Protein AF-A0A661PYV4-F1 (afdb_monomer_lite)

Radius of gyration: 21.9 Å; chains: 1; bounding box: 46×22×56 Å

Structure (mmCIF, N/CA/C/O backbone):
data_AF-A0A661PYV4-F1
#
_entry.id   AF-A0A661PYV4-F1
#
loop_
_atom_site.group_PDB
_atom_site.id
_atom_site.type_symbol
_atom_site.label_atom_id
_atom_site.label_alt_id
_atom_site.label_comp_id
_atom_site.label_asym_id
_atom_site.label_entity_id
_atom_site.label_seq_id
_atom_site.pdbx_PDB_ins_code
_atom_site.Cartn_x
_atom_site.Cartn_y
_atom_site.Cartn_z
_atom_site.occupancy
_atom_site.B_iso_or_equiv
_atom_site.auth_seq_id
_atom_site.auth_comp_id
_atom_site.auth_asym_id
_atom_site.auth_atom_id
_atom_site.pdbx_PDB_model_num
ATOM 1 N N . MET A 1 1 ? 28.436 -16.785 -33.318 1.00 52.97 1 MET A N 1
ATOM 2 C CA . MET A 1 1 ? 27.994 -16.240 -32.014 1.00 52.97 1 MET A CA 1
ATOM 3 C C . MET A 1 1 ? 27.663 -14.752 -32.185 1.00 52.97 1 MET A C 1
ATOM 5 O O . MET A 1 1 ? 28.405 -13.921 -31.695 1.00 52.97 1 MET A O 1
ATOM 9 N N . GLU A 1 2 ? 26.594 -14.398 -32.916 1.00 59.75 2 GLU A N 1
ATOM 10 C CA . GLU A 1 2 ? 26.408 -13.008 -33.413 1.00 59.75 2 GLU A CA 1
ATOM 11 C C . GLU A 1 2 ? 25.023 -12.376 -33.170 1.00 59.75 2 GLU A C 1
ATOM 13 O O . GLU A 1 2 ? 24.785 -11.262 -33.608 1.00 59.75 2 GLU A O 1
ATOM 18 N N . ASN A 1 3 ? 24.107 -13.013 -32.428 1.00 64.06 3 ASN A N 1
ATOM 19 C CA . ASN A 1 3 ? 22.736 -12.482 -32.264 1.00 64.06 3 ASN A CA 1
ATOM 20 C C . ASN A 1 3 ? 22.256 -12.327 -30.810 1.00 64.06 3 ASN A C 1
ATOM 22 O O . ASN A 1 3 ? 21.072 -12.110 -30.568 1.00 64.06 3 ASN A O 1
ATOM 26 N N . VAL A 1 4 ? 23.150 -12.415 -29.821 1.00 74.38 4 VAL A N 1
ATOM 27 C CA . VAL A 1 4 ? 22.762 -12.327 -28.398 1.00 74.38 4 VAL A CA 1
ATOM 28 C C . VAL A 1 4 ? 22.480 -10.893 -27.941 1.00 74.38 4 VAL A C 1
ATOM 30 O O . VAL A 1 4 ? 21.531 -10.676 -27.197 1.00 74.38 4 VAL A O 1
ATOM 33 N N . LEU A 1 5 ? 23.246 -9.912 -28.430 1.00 75.19 5 LEU A N 1
ATOM 34 C CA . LEU A 1 5 ? 23.076 -8.493 -28.094 1.00 75.19 5 LEU A CA 1
ATOM 35 C C . LEU A 1 5 ? 21.707 -7.917 -28.513 1.00 75.19 5 LEU A C 1
ATOM 37 O O . LEU A 1 5 ? 21.015 -7.380 -27.646 1.00 75.19 5 LEU A O 1
ATOM 41 N N . PRO A 1 6 ? 21.263 -8.044 -29.782 1.00 78.12 6 PRO A N 1
ATOM 42 C CA . PRO A 1 6 ? 19.981 -7.472 -30.206 1.00 78.12 6 PRO A CA 1
ATOM 43 C C . PRO A 1 6 ? 18.785 -8.164 -29.537 1.00 78.12 6 PRO A C 1
ATOM 45 O O . PRO A 1 6 ? 17.818 -7.504 -29.163 1.00 78.12 6 PRO A O 1
ATOM 48 N N . LYS A 1 7 ? 18.880 -9.479 -29.293 1.00 77.62 7 LYS A N 1
ATOM 49 C CA . LYS A 1 7 ? 17.850 -10.254 -28.587 1.00 77.62 7 LYS A CA 1
ATOM 50 C C . LYS A 1 7 ? 17.683 -9.791 -27.137 1.00 77.62 7 LYS A C 1
ATOM 52 O O . LYS A 1 7 ? 16.563 -9.697 -26.642 1.00 77.62 7 LYS A O 1
ATOM 57 N N . LEU A 1 8 ? 18.791 -9.486 -26.457 1.00 80.00 8 LEU A N 1
ATOM 58 C CA . LEU A 1 8 ? 18.774 -8.986 -25.081 1.00 80.00 8 LEU A CA 1
ATOM 59 C C . LEU A 1 8 ? 18.109 -7.607 -24.992 1.00 80.00 8 LEU A C 1
ATOM 61 O O . LEU A 1 8 ? 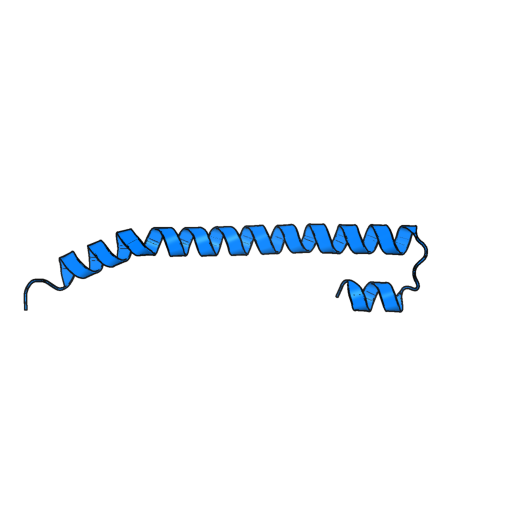17.327 -7.358 -24.079 1.00 80.00 8 LEU A O 1
ATOM 65 N N . GLN A 1 9 ? 18.394 -6.727 -25.954 1.00 79.19 9 GLN A N 1
ATOM 66 C CA . GLN A 1 9 ? 17.803 -5.392 -26.016 1.00 79.19 9 GLN A CA 1
ATOM 67 C C . GLN A 1 9 ? 16.290 -5.453 -26.261 1.00 79.19 9 GLN A C 1
ATOM 69 O O . GLN A 1 9 ? 15.544 -4.737 -25.600 1.00 79.19 9 GLN A O 1
ATOM 74 N N . GLU A 1 10 ? 15.837 -6.342 -27.148 1.00 81.06 10 GLU A N 1
ATOM 75 C CA . GLU A 1 10 ? 14.413 -6.596 -27.401 1.00 81.06 10 GLU A CA 1
ATOM 76 C C . GLU A 1 10 ? 13.695 -7.133 -26.148 1.00 81.06 10 GLU A C 1
ATOM 78 O O . GLU A 1 10 ? 12.610 -6.679 -25.792 1.00 81.06 10 GLU A O 1
ATOM 83 N N . LEU A 1 11 ? 14.327 -8.049 -25.409 1.00 81.62 11 LEU A N 1
ATOM 84 C CA . LEU A 1 11 ? 13.790 -8.555 -24.144 1.00 81.62 11 LEU A CA 1
ATOM 85 C C . LEU A 1 11 ? 13.682 -7.440 -23.090 1.00 81.62 11 LEU A C 1
ATOM 87 O O . LEU A 1 11 ? 12.647 -7.286 -22.443 1.00 81.62 11 LEU A O 1
ATOM 91 N N . ILE A 1 12 ? 14.723 -6.627 -22.918 1.00 84.50 12 ILE A N 1
ATOM 92 C CA . ILE A 1 12 ? 14.731 -5.565 -21.905 1.00 84.50 12 ILE A CA 1
ATOM 93 C C . ILE A 1 12 ? 13.708 -4.473 -22.230 1.00 84.50 12 ILE A C 1
ATOM 95 O O . ILE A 1 12 ? 13.054 -3.980 -21.316 1.00 84.50 12 ILE A O 1
ATOM 99 N N . THR A 1 13 ? 13.503 -4.105 -23.495 1.00 82.69 13 THR A N 1
ATOM 100 C CA . THR A 1 13 ? 12.483 -3.102 -23.848 1.00 82.69 13 THR A CA 1
ATOM 101 C C . THR A 1 13 ? 11.065 -3.633 -23.648 1.00 82.69 13 THR A C 1
ATOM 103 O O . THR A 1 13 ? 10.219 -2.920 -23.107 1.00 82.69 13 THR A O 1
ATOM 106 N N . VAL A 1 14 ? 10.806 -4.899 -23.991 1.00 84.81 14 VAL A N 1
ATOM 107 C CA . VAL A 1 14 ? 9.481 -5.524 -23.833 1.00 84.81 14 VAL A CA 1
ATOM 108 C C . VAL A 1 14 ? 9.124 -5.768 -22.360 1.00 84.81 14 VAL A C 1
ATOM 110 O O . VAL A 1 14 ? 7.971 -5.581 -21.959 1.00 84.81 14 VAL A O 1
ATOM 113 N N . TYR A 1 15 ? 10.087 -6.184 -21.532 1.00 87.88 15 TYR A N 1
ATOM 114 C CA . TYR A 1 15 ? 9.840 -6.552 -20.130 1.00 87.88 15 TYR A CA 1
ATOM 115 C C . TYR A 1 15 ? 10.219 -5.462 -19.119 1.00 87.88 15 TYR A C 1
ATOM 117 O O . TYR A 1 15 ? 9.655 -5.427 -18.025 1.00 87.88 15 TYR A O 1
ATOM 125 N N . GLY A 1 16 ? 11.112 -4.538 -19.471 1.00 87.94 16 GLY A N 1
ATOM 126 C CA . GLY A 1 16 ? 11.573 -3.469 -18.583 1.00 87.94 16 GLY A CA 1
ATOM 127 C C . GLY A 1 16 ? 10.445 -2.531 -18.166 1.00 87.94 16 GLY A C 1
ATOM 128 O O . GLY A 1 16 ? 10.325 -2.196 -16.989 1.00 87.94 16 GLY A O 1
ATOM 129 N N . LEU A 1 17 ? 9.538 -2.197 -19.091 1.00 90.62 17 LEU A N 1
ATOM 130 C CA . LEU A 1 17 ? 8.367 -1.381 -18.764 1.00 90.62 17 LEU A CA 1
ATOM 131 C C . LEU A 1 17 ? 7.435 -2.086 -17.766 1.00 90.62 17 LEU A C 1
ATOM 133 O O . LEU A 1 17 ? 6.920 -1.449 -16.849 1.00 90.62 17 LEU A O 1
ATOM 137 N N . LYS A 1 18 ? 7.262 -3.410 -17.894 1.00 90.31 18 LYS A N 1
ATOM 138 C CA . LYS A 1 18 ? 6.454 -4.207 -16.954 1.00 90.31 18 LYS A CA 1
ATOM 139 C C . LYS A 1 18 ? 7.061 -4.199 -15.554 1.00 90.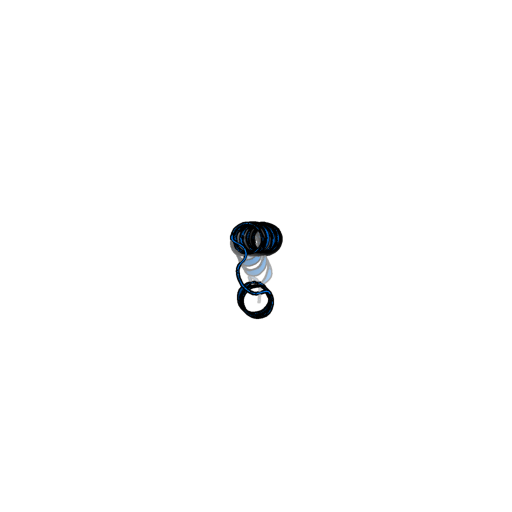31 18 LYS A C 1
ATOM 141 O O . LYS A 1 18 ? 6.324 -4.095 -14.578 1.00 90.31 18 LYS A O 1
ATOM 146 N N . LEU A 1 19 ? 8.390 -4.266 -15.452 1.0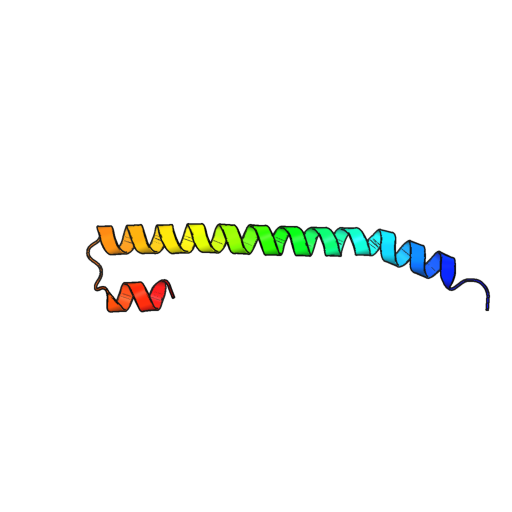0 93.75 19 LEU A N 1
ATOM 147 C CA . LEU A 1 19 ? 9.091 -4.20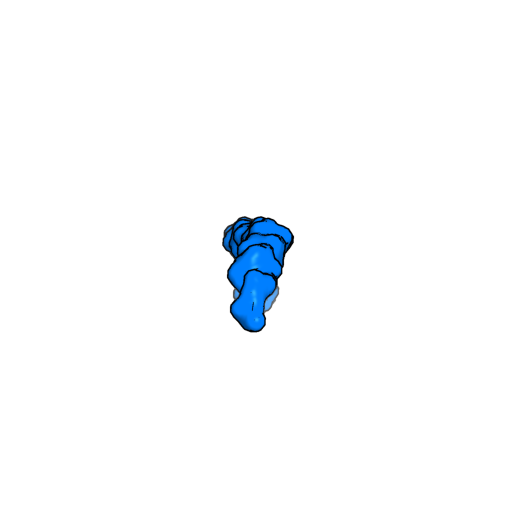0 -14.172 1.00 93.75 19 LEU A CA 1
ATOM 148 C C . LEU A 1 19 ? 8.919 -2.830 -13.501 1.00 93.75 19 LEU A C 1
ATOM 150 O O . LEU A 1 19 ? 8.592 -2.766 -12.319 1.00 93.75 19 LEU A O 1
ATOM 154 N N . ILE A 1 20 ? 9.066 -1.738 -14.258 1.00 93.94 20 ILE A N 1
ATOM 155 C CA . ILE A 1 20 ? 8.846 -0.375 -13.748 1.00 93.94 20 ILE A CA 1
ATOM 156 C C . ILE A 1 20 ? 7.395 -0.202 -13.285 1.00 93.94 20 ILE A C 1
ATOM 158 O O . ILE A 1 20 ? 7.155 0.316 -12.195 1.00 93.94 20 ILE A O 1
ATOM 162 N N . ALA A 1 21 ? 6.429 -0.683 -14.071 1.00 94.81 21 ALA A N 1
ATOM 163 C CA . ALA A 1 21 ? 5.019 -0.647 -13.697 1.00 94.81 21 ALA A CA 1
ATOM 164 C C . ALA A 1 21 ? 4.746 -1.450 -12.415 1.00 94.81 21 ALA A C 1
ATOM 166 O O . ALA A 1 21 ? 4.050 -0.962 -11.529 1.00 94.81 21 ALA A O 1
ATOM 167 N N . ALA A 1 22 ? 5.330 -2.643 -12.271 1.00 96.38 22 ALA A N 1
ATOM 168 C CA . ALA A 1 22 ? 5.192 -3.456 -11.065 1.00 96.38 22 ALA A CA 1
ATOM 169 C C . ALA A 1 22 ? 5.759 -2.748 -9.823 1.00 96.38 22 ALA A C 1
ATOM 171 O O . ALA A 1 22 ? 5.114 -2.736 -8.775 1.00 96.38 22 ALA A O 1
ATOM 172 N N . LEU A 1 23 ? 6.924 -2.104 -9.947 1.00 96.94 23 LEU A N 1
ATOM 173 C CA . LEU A 1 23 ? 7.508 -1.301 -8.871 1.00 96.94 23 LEU A CA 1
ATOM 174 C C . LEU A 1 23 ? 6.620 -0.104 -8.511 1.00 96.94 23 LEU A C 1
ATOM 176 O O . LEU A 1 23 ? 6.376 0.142 -7.331 1.00 96.94 23 LEU A O 1
ATOM 180 N N . ALA A 1 24 ? 6.089 0.604 -9.509 1.00 96.94 24 ALA A N 1
ATOM 181 C CA . ALA A 1 24 ? 5.170 1.714 -9.284 1.00 96.94 24 ALA A CA 1
ATOM 182 C C . ALA A 1 24 ? 3.900 1.252 -8.549 1.00 96.94 24 ALA A C 1
ATOM 184 O O . ALA A 1 24 ? 3.535 1.835 -7.528 1.00 96.94 24 ALA A O 1
ATOM 185 N N . ILE A 1 25 ? 3.271 0.164 -9.008 1.00 97.06 25 ILE A N 1
ATOM 186 C CA . ILE A 1 25 ? 2.089 -0.430 -8.368 1.00 97.06 25 ILE A CA 1
ATOM 187 C C . ILE A 1 25 ? 2.404 -0.854 -6.934 1.00 97.06 25 ILE A C 1
ATOM 189 O O . ILE A 1 25 ? 1.604 -0.598 -6.040 1.00 97.06 25 ILE A O 1
ATOM 193 N N . PHE A 1 26 ? 3.565 -1.461 -6.685 1.00 97.19 26 PHE A N 1
ATOM 194 C CA . PHE A 1 26 ? 3.966 -1.877 -5.344 1.00 97.19 26 PHE A CA 1
ATOM 195 C C . PHE A 1 26 ? 4.091 -0.688 -4.382 1.00 97.19 26 PHE A C 1
ATOM 197 O O . PHE A 1 26 ? 3.557 -0.725 -3.271 1.00 97.19 26 PHE A O 1
ATOM 204 N N . ILE A 1 27 ? 4.753 0.390 -4.814 1.00 97.50 27 ILE A N 1
ATOM 205 C CA . ILE A 1 27 ? 4.936 1.596 -3.997 1.00 97.50 27 ILE A CA 1
ATOM 206 C C . ILE A 1 27 ? 3.583 2.260 -3.711 1.00 97.50 27 ILE A C 1
ATOM 208 O O . ILE A 1 27 ? 3.274 2.566 -2.556 1.00 97.50 27 ILE A O 1
ATOM 212 N N . ILE A 1 28 ? 2.757 2.435 -4.746 1.00 97.50 28 ILE A N 1
ATOM 213 C CA . ILE A 1 28 ? 1.428 3.047 -4.6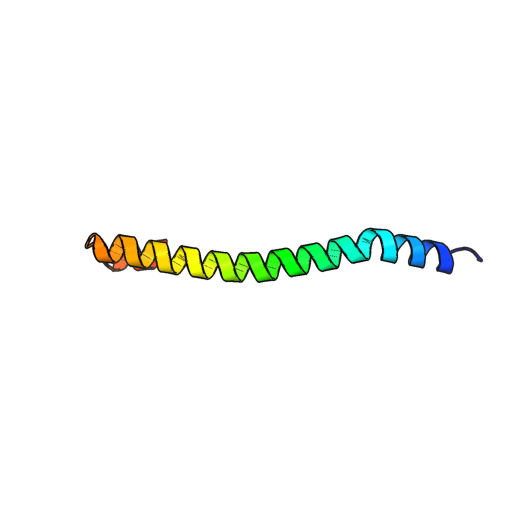24 1.00 97.50 28 ILE A CA 1
ATOM 214 C C . ILE A 1 28 ? 0.520 2.181 -3.745 1.00 97.50 28 ILE A C 1
ATOM 216 O O . ILE A 1 28 ? -0.133 2.692 -2.838 1.00 97.50 28 ILE A O 1
ATOM 220 N N . GLY A 1 29 ? 0.518 0.866 -3.962 1.00 97.38 29 GLY A N 1
ATOM 221 C CA . GLY A 1 29 ? -0.269 -0.093 -3.196 1.00 97.38 29 GLY A CA 1
ATOM 222 C C . GLY A 1 29 ? 0.094 -0.081 -1.715 1.00 97.38 29 GLY A C 1
ATOM 223 O O . GLY A 1 29 ? -0.796 -0.060 -0.869 1.00 97.38 29 GLY A O 1
ATOM 224 N N . ARG A 1 30 ? 1.387 0.003 -1.377 1.00 96.81 30 ARG A N 1
ATOM 225 C CA . ARG A 1 30 ? 1.835 0.115 0.019 1.00 96.81 30 ARG A CA 1
ATOM 226 C C . ARG A 1 30 ? 1.359 1.409 0.677 1.00 96.81 30 ARG A C 1
ATOM 228 O O . ARG A 1 30 ? 0.954 1.390 1.840 1.00 96.81 30 ARG A O 1
ATOM 235 N N . TRP A 1 31 ? 1.403 2.525 -0.049 1.00 97.44 31 TRP A N 1
ATOM 236 C CA . TRP A 1 31 ? 0.887 3.796 0.456 1.00 97.44 31 TRP A CA 1
ATOM 237 C C . TRP A 1 31 ? -0.629 3.733 0.674 1.00 97.44 31 TRP A C 1
ATOM 239 O O . TRP A 1 31 ? -1.108 4.083 1.753 1.00 97.44 31 TRP A O 1
ATOM 249 N N . LEU A 1 32 ? -1.370 3.191 -0.296 1.00 97.88 32 LEU A N 1
ATOM 250 C CA . LEU A 1 32 ? -2.819 3.035 -0.214 1.00 97.88 32 LEU A CA 1
ATOM 251 C C . LEU A 1 32 ? -3.236 2.095 0.927 1.00 97.88 32 LEU A C 1
ATOM 253 O O . LEU A 1 32 ? -4.140 2.428 1.688 1.00 97.88 32 LEU A O 1
ATOM 257 N N . ALA A 1 33 ? -2.540 0.972 1.116 1.00 97.06 33 ALA A N 1
ATOM 258 C CA . ALA A 1 33 ? -2.793 0.041 2.216 1.00 97.06 33 ALA A CA 1
ATOM 259 C C . ALA A 1 33 ? -2.654 0.720 3.588 1.00 97.06 33 ALA A C 1
ATOM 261 O O . ALA A 1 33 ? -3.474 0.496 4.476 1.00 97.06 33 ALA A O 1
ATOM 262 N N . LYS A 1 34 ? -1.668 1.614 3.749 1.00 96.19 34 LYS A N 1
ATOM 263 C CA . LYS A 1 34 ? -1.500 2.400 4.980 1.00 96.19 34 LYS A CA 1
ATOM 264 C C . LYS A 1 34 ? -2.672 3.357 5.212 1.00 96.19 34 LYS A C 1
ATOM 266 O O . LYS A 1 34 ? -3.134 3.492 6.342 1.00 96.19 34 LYS A O 1
ATOM 271 N N . VAL A 1 35 ? -3.172 3.998 4.155 1.00 96.88 35 VAL A N 1
ATOM 272 C CA . VAL A 1 35 ? -4.355 4.871 4.240 1.00 96.88 35 VAL A CA 1
ATOM 273 C C . VAL A 1 35 ? -5.590 4.067 4.648 1.00 96.88 35 VAL A C 1
ATOM 275 O O . VAL A 1 35 ? -6.313 4.481 5.553 1.00 96.88 35 VAL A O 1
ATOM 278 N N . VAL A 1 36 ? -5.805 2.902 4.032 1.00 97.00 36 VAL A N 1
ATOM 279 C CA . VAL A 1 36 ? -6.932 2.013 4.351 1.00 97.00 36 VAL A CA 1
ATOM 280 C C . VAL A 1 36 ? -6.852 1.524 5.797 1.00 97.00 36 VAL A C 1
ATOM 282 O O . VAL A 1 36 ? -7.841 1.643 6.516 1.00 97.00 36 VAL A O 1
ATOM 285 N N . LYS A 1 37 ? -5.682 1.065 6.258 1.00 96.69 37 LYS A N 1
ATOM 286 C CA . LYS A 1 37 ? -5.451 0.669 7.658 1.00 96.69 37 LYS A CA 1
ATOM 287 C C . LYS A 1 37 ? -5.878 1.769 8.633 1.00 96.69 37 LYS A C 1
ATOM 289 O O . LYS A 1 37 ? -6.698 1.527 9.515 1.00 96.69 37 LYS A O 1
ATOM 294 N N . ASN A 1 38 ? -5.391 2.992 8.426 1.00 96.12 38 ASN A N 1
ATOM 295 C CA . ASN A 1 38 ? -5.709 4.123 9.301 1.00 96.12 38 ASN A CA 1
ATOM 296 C C . ASN A 1 38 ? -7.206 4.479 9.275 1.00 96.12 38 ASN A C 1
ATOM 298 O O . ASN A 1 38 ? -7.773 4.898 10.284 1.00 96.12 38 ASN A O 1
ATOM 302 N N . LEU A 1 39 ? -7.858 4.336 8.116 1.00 97.12 39 LEU A N 1
ATOM 303 C CA . LEU A 1 39 ? -9.293 4.570 7.989 1.00 97.12 39 LEU A CA 1
ATOM 304 C C . LEU A 1 39 ? -10.097 3.529 8.779 1.00 97.12 39 LEU A C 1
ATOM 306 O O . LEU A 1 39 ? -11.009 3.904 9.514 1.00 97.12 39 LEU A O 1
ATOM 310 N N . VAL A 1 40 ? -9.744 2.247 8.657 1.00 97.00 40 VAL A N 1
ATOM 311 C CA . VAL A 1 40 ? -10.391 1.150 9.393 1.00 97.00 40 VAL A CA 1
ATOM 312 C C . VAL A 1 40 ? -10.221 1.343 10.900 1.00 97.00 40 VAL A C 1
ATOM 314 O O . VAL A 1 40 ? -11.213 1.327 11.628 1.00 97.00 40 VAL A O 1
ATOM 317 N N . GLU A 1 41 ? -9.008 1.647 11.361 1.00 96.75 41 GLU A N 1
ATOM 318 C CA . GLU A 1 41 ? -8.723 1.949 12.768 1.00 96.75 41 GLU A CA 1
ATOM 319 C C . GLU A 1 41 ? -9.585 3.111 13.292 1.00 96.75 41 GLU A C 1
ATOM 321 O O . GLU A 1 41 ? -10.219 3.011 14.348 1.00 96.75 41 GLU A O 1
ATOM 326 N N . LYS A 1 42 ? -9.700 4.199 12.520 1.00 96.44 42 LYS A N 1
ATOM 327 C CA . LYS A 1 42 ? -10.530 5.359 12.879 1.00 96.44 42 LYS A CA 1
ATOM 328 C C . LYS A 1 42 ? -12.021 5.019 12.954 1.00 96.44 42 LYS A C 1
ATOM 330 O O . LYS A 1 42 ? -12.740 5.566 13.789 1.00 96.44 42 LYS A O 1
ATOM 335 N N . ILE A 1 43 ? -12.508 4.139 12.082 1.00 97.12 43 ILE A N 1
ATOM 336 C CA . ILE A 1 43 ? -13.908 3.698 12.095 1.00 97.12 43 ILE A CA 1
ATOM 337 C C . ILE A 1 43 ? -14.179 2.830 13.326 1.00 97.12 43 ILE A C 1
ATOM 339 O O . ILE A 1 43 ? -15.163 3.071 14.027 1.00 97.12 43 ILE A O 1
ATOM 343 N N . MET A 1 44 ? -13.311 1.858 13.614 1.00 96.81 44 MET A N 1
ATOM 344 C CA . MET A 1 44 ? -13.484 0.946 14.748 1.00 96.81 44 MET A CA 1
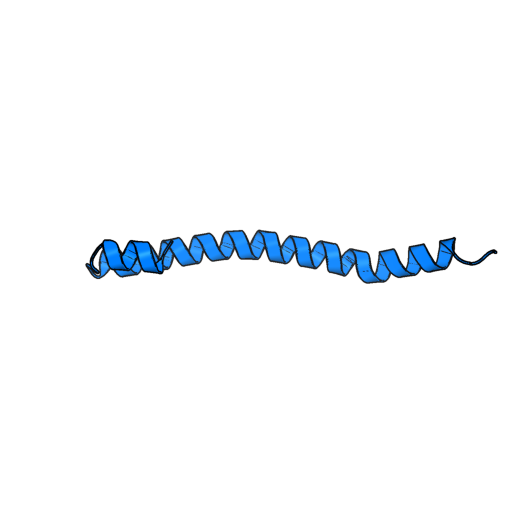ATOM 345 C C . MET A 1 44 ? -13.409 1.684 16.090 1.00 96.81 44 MET A C 1
ATOM 347 O O . MET A 1 44 ? -14.269 1.491 16.948 1.00 96.81 44 MET A O 1
ATOM 351 N N . THR A 1 45 ? -12.455 2.606 16.245 1.00 95.12 45 THR A N 1
ATOM 352 C CA . THR A 1 45 ? -12.341 3.447 17.451 1.00 95.12 45 THR A CA 1
ATOM 353 C C . THR A 1 45 ? -13.549 4.370 17.627 1.00 95.12 45 THR A C 1
ATOM 355 O O . THR A 1 45 ? -14.084 4.479 18.728 1.00 95.12 45 THR A O 1
ATOM 358 N N . LYS A 1 46 ? -14.069 4.967 16.542 1.00 96.75 46 LYS A N 1
ATOM 359 C CA . LYS A 1 46 ? -15.308 5.770 16.575 1.00 96.75 46 LYS A CA 1
ATOM 360 C C . LYS A 1 46 ? -16.538 4.950 16.978 1.00 96.75 46 LYS A C 1
ATOM 362 O O . LYS A 1 46 ? -17.497 5.507 17.507 1.00 96.75 46 LYS A O 1
ATOM 367 N N . LYS A 1 47 ? -16.534 3.647 16.703 1.00 96.44 47 LYS A N 1
ATOM 368 C CA . LYS A 1 47 ? -17.589 2.707 17.102 1.00 96.44 47 LYS A CA 1
ATOM 369 C C . LYS A 1 47 ? -17.356 2.094 18.486 1.00 96.44 47 LYS A C 1
ATOM 371 O O . LYS A 1 47 ? -18.120 1.214 18.866 1.00 96.44 47 LYS A O 1
ATOM 376 N N . SER A 1 48 ? -16.343 2.558 19.224 1.00 94.56 48 SER A N 1
ATOM 377 C CA . SER A 1 48 ? -15.987 2.057 20.557 1.00 94.56 48 SER A CA 1
ATOM 378 C C . SER A 1 48 ? -15.723 0.548 20.579 1.00 94.56 48 SER A C 1
ATOM 380 O O . SER A 1 48 ? -16.017 -0.124 21.565 1.00 94.56 48 SER A O 1
ATOM 382 N N . VAL A 1 49 ? -15.174 0.012 19.482 1.00 96.25 49 VAL A N 1
ATOM 383 C CA . VAL A 1 49 ? -14.676 -1.366 19.447 1.00 96.25 49 VAL A CA 1
ATOM 384 C C . VAL A 1 49 ? -13.518 -1.487 20.436 1.00 96.25 49 VAL A C 1
ATOM 386 O O . VAL A 1 49 ? -12.714 -0.564 20.580 1.00 96.25 49 VAL A O 1
ATOM 389 N N . GLU A 1 50 ? -13.454 -2.618 21.131 1.00 95.81 50 GLU A N 1
ATOM 390 C CA . GLU A 1 50 ? -12.444 -2.874 22.152 1.00 95.81 50 GLU A CA 1
ATOM 391 C C . GLU A 1 50 ? -11.013 -2.773 21.557 1.00 95.81 50 GLU A C 1
ATOM 393 O O . GLU A 1 50 ? -10.776 -3.267 20.448 1.00 95.81 50 GLU A O 1
ATOM 398 N N . PRO A 1 51 ? -10.061 -2.100 22.241 1.00 93.19 51 PRO A N 1
ATOM 399 C CA . PRO A 1 51 ? -8.746 -1.776 21.677 1.00 93.19 51 PRO A CA 1
ATOM 400 C C . PRO A 1 51 ? -7.916 -2.976 21.214 1.00 93.19 51 PRO A C 1
ATOM 402 O O . PRO A 1 51 ? -7.178 -2.868 20.233 1.00 93.19 51 PRO A O 1
ATOM 405 N N . THR A 1 52 ? -8.030 -4.115 21.894 1.00 95.38 52 THR A N 1
ATOM 406 C CA . THR A 1 52 ? -7.331 -5.351 21.537 1.00 95.38 52 THR A CA 1
ATOM 407 C C . THR A 1 52 ? -7.812 -5.851 20.175 1.00 95.38 52 THR A C 1
ATOM 409 O O . THR A 1 52 ? -6.997 -6.138 19.303 1.00 95.38 52 THR A O 1
ATOM 412 N N . ILE A 1 53 ? -9.122 -5.849 19.916 1.00 94.94 53 ILE A N 1
ATOM 413 C CA . ILE A 1 53 ? -9.675 -6.210 18.598 1.00 94.94 53 ILE A CA 1
ATOM 414 C C . ILE A 1 53 ? -9.228 -5.236 17.497 1.00 94.94 53 ILE A C 1
ATOM 416 O O . ILE A 1 53 ? -8.924 -5.666 16.380 1.00 94.94 53 ILE A O 1
ATOM 420 N N . VAL A 1 54 ? -9.154 -3.934 17.795 1.00 94.81 54 VAL A N 1
ATOM 421 C CA . VAL A 1 54 ? -8.665 -2.929 16.835 1.00 94.81 54 VAL A CA 1
ATOM 422 C C . VAL A 1 54 ? -7.205 -3.188 16.466 1.00 94.81 54 VAL A C 1
ATOM 424 O O . VAL A 1 54 ? -6.880 -3.221 15.279 1.00 94.81 54 VAL A O 1
ATOM 427 N N . SER A 1 55 ? -6.330 -3.413 17.451 1.00 93.12 55 SER A N 1
ATOM 428 C CA . SER A 1 55 ? -4.904 -3.640 17.195 1.00 93.12 55 SER A CA 1
ATOM 429 C C . SER A 1 55 ? -4.655 -4.953 16.457 1.00 93.12 55 SER A C 1
ATOM 431 O O . SER A 1 55 ? -3.865 -4.959 15.521 1.00 93.12 55 SER A O 1
ATOM 433 N N . PHE A 1 56 ? -5.379 -6.029 16.781 1.00 94.44 56 PHE A N 1
ATOM 434 C CA . PHE A 1 56 ? -5.294 -7.294 16.044 1.00 94.44 56 PHE A CA 1
ATOM 435 C C . PHE A 1 56 ? -5.728 -7.163 14.580 1.00 94.44 56 PHE A C 1
ATOM 437 O O . PHE A 1 56 ? -5.106 -7.757 13.703 1.00 94.44 56 PHE A O 1
ATOM 444 N N . THR A 1 57 ? -6.779 -6.388 14.304 1.00 93.81 57 THR A N 1
ATOM 445 C CA . THR A 1 57 ? -7.332 -6.246 12.945 1.00 93.81 57 THR A CA 1
ATOM 446 C C . THR A 1 57 ? -6.511 -5.286 12.082 1.00 93.81 57 THR A C 1
ATOM 448 O O . THR A 1 57 ? -6.411 -5.470 10.870 1.00 93.81 57 THR A O 1
ATOM 451 N N . CYS A 1 58 ? -5.923 -4.257 12.695 1.00 93.00 58 CYS A N 1
ATOM 452 C CA . CYS A 1 58 ? -5.187 -3.203 12.003 1.00 93.00 58 CYS A CA 1
ATOM 453 C C . CYS A 1 58 ? -3.658 -3.348 12.094 1.00 93.00 58 CYS A C 1
ATOM 455 O O . CYS A 1 58 ? -2.977 -2.407 11.697 1.00 93.00 58 CYS A O 1
ATOM 457 N N . ASN A 1 59 ? -3.092 -4.443 12.620 1.00 84.38 59 ASN A N 1
ATOM 458 C CA . ASN A 1 59 ? -1.632 -4.606 12.775 1.00 84.38 59 ASN A CA 1
ATOM 459 C C . ASN A 1 59 ? -0.888 -4.625 11.433 1.00 84.38 59 ASN A C 1
ATOM 461 O O . ASN A 1 59 ? -1.201 -5.480 10.581 1.00 84.38 59 ASN A O 1
#

Foldseek 3Di:
DPPPVVVVVVVCVVCVVVVVVVVVCVVVVVVVLLVVLVVQLVVCVVVVNDVVVNVVVSD

pLDDT: mean 90.46, std 9.86, range [52.97, 97.88]

Secondary structure (DSSP, 8-state):
--SHHHHHHHHHHHHHHHHHHHHHHHHHHHHHHHHHHHHHHHHHHHTT--HHHHHHHH-

Sequence (59 aa):
MENVLPKLQELITVYGLKLIAALAIFIIGRWLAKVVKNLVEKIMTKKSVEPTIVSFTCN